Protein AF-A0A943GEH3-F1 (afdb_monomer_lite)

Foldseek 3Di:
DPDDDDDDDDDDDPVVVVVLVVVCVVVVHDSVVVVVVCVVVVDCPDPPVVVVVVVVVVVVVVVVVVVVVVVVVVVVVCVCVVVVVVVVVVVVVVVVVVVVVVD

Sequence (103 aa):
MKEKYKRLNIRLTQADYDKLIFQVKKLNTTQADFMRELIRKSMYEDIKAFNAFLEDIWRLTRIISNNVNQIAKKANTGLEKERIFEIVKVNEELGKLWQSLKS

pLDDT: mean 81.08, std 12.63, range [47.88, 98.0]

Secondary structure (DSSP, 8-state):
-------------HHHHHHHHHHHHHTT--HHHHHHHHHHHHS-S-HHHHHHHHHHHHHHHHHHHHHHHHHHHHHHTSHHHHHHHHHHHHHHHHHHHHHHT--

Structure (mmCIF, N/CA/C/O backbone):
data_AF-A0A943GEH3-F1
#
_entry.id   AF-A0A943GEH3-F1
#
loop_
_atom_site.group_PDB
_atom_site.id
_atom_site.type_symbol
_atom_site.label_atom_id
_atom_site.label_alt_id
_atom_site.label_comp_id
_atom_site.label_asym_id
_atom_site.label_entity_id
_atom_site.label_seq_id
_atom_site.pdbx_PDB_ins_code
_atom_site.Cartn_x
_atom_site.Cartn_y
_atom_site.Cartn_z
_atom_site.occupancy
_atom_site.B_iso_or_equiv
_atom_site.auth_seq_id
_atom_site.auth_comp_id
_atom_site.auth_asym_id
_atom_site.auth_atom_id
_atom_site.pdbx_PDB_model_num
ATOM 1 N N . MET A 1 1 ? 1.087 -10.581 34.206 1.00 51.16 1 MET A N 1
ATOM 2 C CA . MET A 1 1 ? -0.174 -9.868 34.527 1.00 51.16 1 MET A CA 1
ATOM 3 C C . MET A 1 1 ? -1.182 -10.169 33.426 1.00 51.16 1 MET A C 1
ATOM 5 O O . MET A 1 1 ? -0.768 -10.187 32.277 1.00 51.16 1 MET A O 1
ATOM 9 N N . LYS A 1 2 ? -2.459 -10.440 33.734 1.00 61.28 2 LYS A N 1
ATOM 10 C CA . LYS A 1 2 ? -3.493 -10.560 32.687 1.00 61.28 2 LYS A CA 1
ATOM 11 C C . LYS A 1 2 ? -3.748 -9.174 32.082 1.00 61.28 2 LYS A C 1
ATOM 13 O O . LYS A 1 2 ? -3.976 -8.230 32.839 1.00 61.28 2 LYS A O 1
ATOM 18 N N . GLU A 1 3 ? -3.700 -9.052 30.758 1.00 77.12 3 GLU A N 1
ATOM 19 C CA . GLU A 1 3 ? -4.039 -7.805 30.065 1.00 77.12 3 GLU A CA 1
ATOM 20 C C . GLU A 1 3 ? -5.488 -7.401 30.374 1.00 77.12 3 GLU A C 1
ATOM 22 O O . GLU A 1 3 ? -6.416 -8.207 30.271 1.00 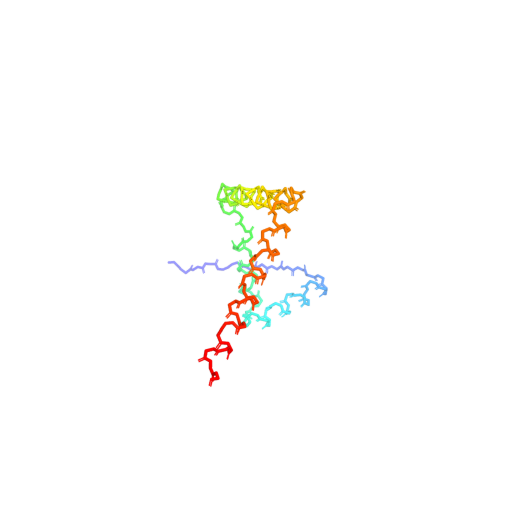77.12 3 GLU A O 1
ATOM 27 N N . LYS A 1 4 ? -5.699 -6.144 30.782 1.00 81.81 4 LYS A N 1
ATOM 28 C CA . LYS A 1 4 ? -7.041 -5.585 30.982 1.00 81.81 4 LYS A CA 1
ATOM 29 C C . LYS A 1 4 ? -7.522 -4.951 29.680 1.00 81.81 4 LYS A C 1
ATOM 31 O O . LYS A 1 4 ? -7.173 -3.811 29.387 1.00 81.81 4 LYS A O 1
ATOM 36 N N . TYR A 1 5 ? -8.371 -5.657 28.940 1.00 84.25 5 TYR A N 1
ATOM 37 C CA . TYR A 1 5 ? -9.037 -5.097 27.763 1.00 84.25 5 TYR A CA 1
ATOM 38 C C . TYR A 1 5 ? -10.043 -4.002 28.151 1.00 84.25 5 TYR A C 1
ATOM 40 O O . TYR A 1 5 ? -10.776 -4.117 29.139 1.00 84.25 5 TYR A O 1
ATOM 48 N N . LYS A 1 6 ? -10.091 -2.932 27.354 1.00 88.81 6 LYS A N 1
ATOM 49 C CA . LYS A 1 6 ? -11.096 -1.863 27.436 1.00 88.81 6 LYS A CA 1
ATOM 50 C C . LYS A 1 6 ? -12.015 -1.951 26.219 1.00 88.81 6 LYS A C 1
ATOM 52 O O . LYS A 1 6 ? -11.568 -2.317 25.136 1.00 88.81 6 LYS A O 1
ATOM 57 N N . ARG A 1 7 ? -13.303 -1.641 26.399 1.00 90.12 7 ARG A N 1
ATOM 58 C CA . ARG A 1 7 ? -14.275 -1.629 25.296 1.00 90.12 7 ARG A CA 1
ATOM 59 C C . ARG A 1 7 ? -14.207 -0.293 24.561 1.00 90.12 7 ARG A C 1
ATOM 61 O O . ARG A 1 7 ? -14.241 0.752 25.204 1.00 90.12 7 ARG A O 1
ATOM 68 N N . LEU A 1 8 ? -14.162 -0.353 23.235 1.00 88.62 8 LEU A N 1
ATOM 69 C CA . LEU A 1 8 ? -14.281 0.790 22.336 1.00 88.62 8 LEU A CA 1
ATOM 70 C C . LEU A 1 8 ? -15.614 0.668 21.590 1.00 88.62 8 LEU A C 1
ATOM 72 O O . LEU A 1 8 ? -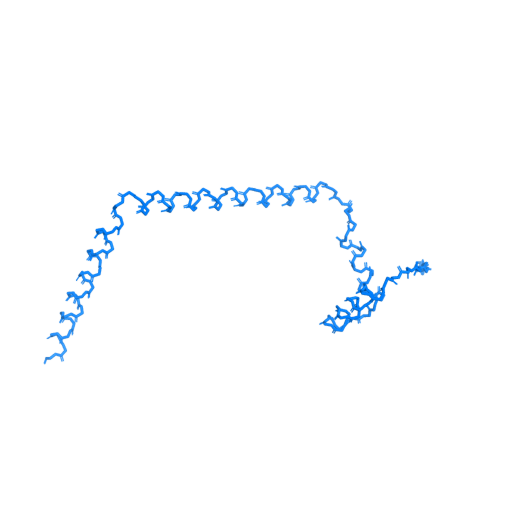15.860 -0.349 20.948 1.00 88.62 8 LEU A O 1
ATOM 76 N N . ASN A 1 9 ? -16.465 1.689 21.686 1.00 92.31 9 ASN A N 1
ATOM 77 C CA . ASN A 1 9 ? -17.723 1.767 20.945 1.00 92.31 9 ASN A CA 1
ATOM 78 C C . ASN A 1 9 ? -17.602 2.859 19.883 1.00 92.31 9 ASN A C 1
ATOM 80 O O . ASN A 1 9 ? -17.294 4.001 20.217 1.00 92.31 9 ASN A O 1
ATOM 84 N N . ILE A 1 10 ? -17.866 2.516 18.623 1.00 89.69 10 ILE A N 1
ATOM 85 C CA . ILE A 1 10 ? -17.778 3.435 17.483 1.00 89.69 10 ILE A CA 1
ATOM 86 C C . ILE A 1 10 ? -19.125 3.426 16.766 1.00 89.69 10 ILE A C 1
ATOM 88 O O . ILE A 1 10 ? -19.681 2.361 16.504 1.00 89.69 10 ILE A O 1
ATOM 92 N N . ARG A 1 11 ? -19.650 4.612 16.452 1.00 95.19 11 ARG A N 1
ATOM 93 C CA . ARG A 1 11 ? -20.818 4.760 15.577 1.00 95.19 11 ARG A CA 1
ATOM 94 C C . ARG A 1 11 ? -20.329 4.963 14.149 1.00 95.19 11 ARG A C 1
ATOM 96 O O . ARG A 1 11 ? -19.488 5.825 13.919 1.00 95.19 11 ARG A O 1
ATOM 103 N N . LEU A 1 12 ? -20.858 4.176 13.219 1.00 94.62 12 LEU A N 1
ATOM 104 C CA . LEU A 1 12 ? -20.526 4.246 11.799 1.00 94.62 12 LEU A CA 1
ATOM 105 C C . LEU A 1 12 ? -21.771 4.619 11.001 1.00 94.62 12 LEU A C 1
ATOM 107 O O . LEU A 1 12 ? -22.886 4.244 11.368 1.00 94.62 12 LEU A O 1
ATOM 111 N N . THR A 1 13 ? -21.572 5.339 9.900 1.00 98.00 13 THR A N 1
ATOM 112 C CA . THR A 1 13 ? -22.604 5.436 8.867 1.00 98.00 13 THR A CA 1
ATOM 113 C C . THR A 1 13 ? -22.771 4.072 8.194 1.00 98.00 13 THR A C 1
ATOM 115 O O . THR A 1 13 ? -21.865 3.237 8.250 1.00 98.00 13 THR A O 1
ATOM 118 N N . GLN A 1 14 ? -23.903 3.839 7.523 1.00 97.38 14 GLN A N 1
ATOM 119 C CA . GLN A 1 14 ? -24.106 2.589 6.784 1.00 97.38 14 GLN A CA 1
ATOM 120 C C . GLN A 1 14 ? -22.989 2.360 5.752 1.00 97.38 14 GLN A C 1
ATOM 122 O O . GLN A 1 14 ? -22.415 1.278 5.694 1.00 97.38 14 GLN A O 1
ATOM 127 N N . ALA A 1 15 ? -22.604 3.409 5.019 1.00 97.94 15 ALA A N 1
ATOM 128 C CA . ALA A 1 15 ? -21.550 3.333 4.011 1.00 97.94 15 ALA A CA 1
ATOM 129 C C . ALA A 1 15 ? -20.182 2.943 4.600 1.00 97.94 15 ALA A C 1
ATOM 131 O O . ALA A 1 15 ? -19.432 2.186 3.983 1.00 97.94 15 ALA A O 1
ATOM 132 N N . ASP A 1 16 ? -19.840 3.443 5.788 1.00 95.94 16 ASP A N 1
ATOM 133 C CA . ASP A 1 16 ? -18.578 3.088 6.446 1.00 95.94 16 ASP A CA 1
ATOM 134 C C . ASP A 1 16 ? -18.616 1.675 7.029 1.00 95.94 16 ASP A C 1
ATOM 136 O O . ASP A 1 16 ? -17.619 0.951 6.972 1.00 95.94 16 ASP A O 1
ATOM 140 N N . TYR A 1 17 ? -19.777 1.253 7.534 1.00 96.44 17 TYR A N 1
ATOM 141 C CA . TYR A 1 17 ? -19.986 -0.117 7.985 1.00 96.44 17 TYR A CA 1
ATOM 142 C C . TYR A 1 17 ? -19.847 -1.118 6.832 1.00 96.44 17 TYR A C 1
ATOM 144 O O . TYR A 1 17 ? -19.141 -2.118 6.966 1.00 96.44 17 TYR A O 1
ATOM 152 N N . ASP A 1 18 ? -20.424 -0.825 5.668 1.00 97.62 18 ASP A N 1
ATOM 153 C CA . ASP A 1 18 ? -20.332 -1.697 4.495 1.00 97.62 18 ASP A CA 1
ATOM 154 C C . ASP A 1 18 ? -18.879 -1.859 4.026 1.00 97.62 18 ASP A C 1
ATOM 156 O O . ASP A 1 18 ? -18.431 -2.974 3.737 1.00 97.62 18 ASP A O 1
ATOM 160 N N . LYS A 1 19 ? -18.097 -0.768 4.035 1.00 96.56 19 LYS A N 1
ATOM 161 C CA . LYS A 1 19 ? -16.650 -0.813 3.762 1.00 96.56 19 LYS A CA 1
ATOM 162 C C . LYS A 1 19 ? -15.911 -1.687 4.773 1.00 96.56 19 LYS A C 1
ATOM 164 O O . LYS A 1 19 ? -15.073 -2.493 4.369 1.00 96.56 19 LYS A O 1
ATOM 169 N N . LEU A 1 20 ? -16.214 -1.551 6.067 1.00 94.94 20 LEU A N 1
ATOM 170 C CA . LEU A 1 20 ? -15.617 -2.376 7.119 1.00 94.94 20 LEU A CA 1
ATOM 171 C C . LEU A 1 20 ? -15.894 -3.864 6.863 1.00 94.94 20 LEU A C 1
ATOM 173 O O . LEU A 1 20 ? -14.963 -4.667 6.835 1.00 94.94 20 LEU A O 1
ATOM 177 N N . ILE A 1 21 ? -17.152 -4.231 6.614 1.00 97.12 21 ILE A N 1
ATOM 178 C CA . ILE A 1 21 ? -17.544 -5.622 6.354 1.00 97.12 21 ILE A CA 1
ATOM 179 C C . ILE A 1 21 ? -16.870 -6.173 5.098 1.00 97.12 21 ILE A C 1
ATOM 181 O O . ILE A 1 21 ? -16.397 -7.312 5.111 1.00 97.12 21 ILE A O 1
ATOM 185 N N . PHE A 1 22 ? -16.788 -5.379 4.030 1.00 97.38 22 PHE A N 1
ATOM 186 C CA . PHE A 1 22 ? -16.094 -5.774 2.808 1.00 97.38 22 PHE A CA 1
ATOM 187 C C . PHE A 1 22 ? -14.622 -6.118 3.076 1.00 97.38 22 PHE A C 1
ATOM 189 O O . PHE A 1 22 ? -14.155 -7.184 2.670 1.00 97.38 22 PHE A O 1
ATOM 196 N N . GLN A 1 23 ? -13.902 -5.260 3.801 1.00 96.00 23 GLN A N 1
ATOM 197 C CA . GLN A 1 23 ? -12.482 -5.474 4.096 1.00 96.00 23 GLN A CA 1
ATOM 198 C C . GLN A 1 23 ? -12.255 -6.680 5.006 1.00 96.00 23 GLN A C 1
ATOM 200 O O . GLN A 1 23 ? -11.371 -7.495 4.748 1.00 96.00 23 GLN A O 1
ATOM 205 N N . VAL A 1 24 ? -13.087 -6.832 6.036 1.00 97.00 24 VAL A N 1
ATOM 206 C CA . VAL A 1 24 ? -13.014 -7.948 6.987 1.00 97.00 24 VAL A CA 1
ATOM 207 C C . VAL A 1 24 ? -13.218 -9.289 6.276 1.00 97.00 24 VAL A C 1
ATOM 209 O O . VAL A 1 24 ? -12.461 -10.228 6.518 1.00 97.00 24 VAL A O 1
ATOM 212 N N . LYS A 1 25 ? -14.173 -9.361 5.336 1.00 96.81 25 LYS A N 1
ATOM 213 C CA . LYS A 1 25 ? -14.378 -10.541 4.480 1.00 96.81 25 LYS A CA 1
ATOM 214 C C . LYS A 1 25 ? -13.186 -10.794 3.562 1.00 96.81 25 LYS A C 1
ATOM 216 O O . LYS A 1 25 ? -12.699 -11.916 3.493 1.00 96.81 25 LYS A O 1
ATOM 221 N N . LYS A 1 26 ? -12.703 -9.755 2.875 1.00 96.44 26 LYS A N 1
ATOM 222 C CA . LYS A 1 26 ? -11.583 -9.859 1.929 1.00 96.44 26 LYS A CA 1
ATOM 223 C C . LYS A 1 26 ? -10.298 -10.357 2.595 1.00 96.44 26 LYS A C 1
ATOM 225 O O . LYS A 1 26 ? -9.545 -11.102 1.979 1.00 96.44 26 LYS A O 1
ATOM 230 N N . LEU A 1 27 ? -10.049 -9.937 3.832 1.00 94.12 27 LEU A N 1
ATOM 231 C CA . LEU A 1 27 ? -8.845 -10.269 4.596 1.00 94.12 27 LEU A CA 1
ATOM 232 C C . LEU A 1 27 ? -9.023 -11.486 5.515 1.00 94.12 27 LEU A C 1
ATOM 234 O O . LEU A 1 27 ? -8.095 -11.817 6.247 1.00 94.12 27 LEU A O 1
ATOM 238 N N . ASN A 1 28 ? -10.194 -12.134 5.486 1.00 95.38 28 ASN A N 1
ATOM 239 C CA . ASN A 1 28 ? -10.544 -13.276 6.332 1.00 95.38 28 ASN A CA 1
ATOM 240 C C . ASN A 1 28 ? -10.193 -13.056 7.818 1.00 95.38 28 ASN A C 1
ATOM 242 O O . ASN A 1 28 ? -9.498 -13.854 8.444 1.00 95.38 28 ASN A O 1
ATOM 246 N N . THR A 1 29 ? -10.633 -11.925 8.368 1.00 96.12 29 THR A N 1
ATOM 247 C CA . THR A 1 29 ? -10.339 -11.511 9.748 1.00 96.12 29 THR A CA 1
ATOM 248 C C . THR A 1 29 ? -11.627 -11.173 10.504 1.00 96.12 29 THR A C 1
ATOM 250 O O . THR A 1 29 ? -12.724 -11.333 9.971 1.00 96.12 29 THR A O 1
ATOM 253 N N . THR A 1 30 ? -11.529 -10.723 11.757 1.00 95.19 30 THR A N 1
ATOM 254 C CA . THR A 1 30 ? -12.673 -10.200 12.517 1.00 95.19 30 THR A CA 1
ATOM 255 C C . THR A 1 30 ? -12.710 -8.673 12.463 1.00 95.19 30 THR A C 1
ATOM 257 O O . THR A 1 30 ? -11.688 -8.019 12.260 1.00 95.19 30 THR A O 1
ATOM 260 N N . GLN A 1 31 ? -13.883 -8.072 12.688 1.00 93.50 31 GLN A N 1
ATOM 261 C CA . GLN A 1 31 ? -14.002 -6.608 12.775 1.00 93.50 31 GLN A CA 1
ATOM 262 C C . GLN A 1 31 ? -13.095 -6.033 13.873 1.00 93.50 31 GLN A C 1
ATOM 264 O O . GLN A 1 31 ? -12.453 -5.006 13.676 1.00 93.50 31 GLN A O 1
ATOM 269 N N . ALA A 1 32 ? -13.016 -6.712 15.021 1.00 92.12 32 ALA A N 1
ATOM 270 C CA . ALA A 1 32 ? -12.207 -6.269 16.148 1.00 92.12 32 ALA A CA 1
ATOM 271 C C . ALA A 1 32 ? -10.702 -6.343 15.850 1.00 92.12 32 ALA A C 1
ATOM 273 O O . ALA A 1 32 ? -9.965 -5.434 16.228 1.00 92.12 32 ALA A O 1
ATOM 274 N N . ASP A 1 33 ? -10.242 -7.396 15.174 1.00 92.44 33 ASP A N 1
ATOM 275 C CA . ASP A 1 33 ? -8.834 -7.537 14.779 1.00 92.44 33 ASP A CA 1
ATOM 276 C C . ASP A 1 33 ? 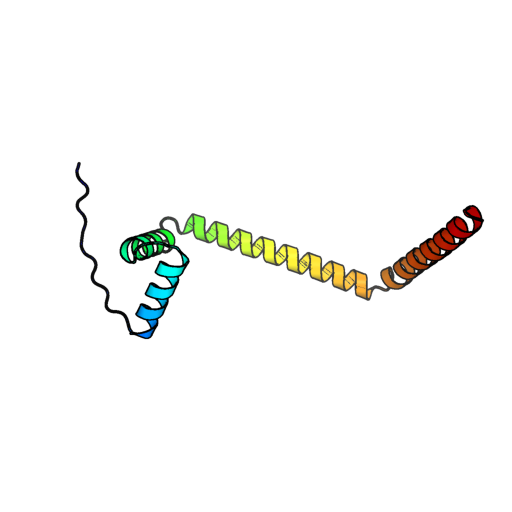-8.456 -6.518 13.712 1.00 92.44 33 ASP A C 1
ATOM 278 O O . ASP A 1 33 ? -7.446 -5.831 13.844 1.00 92.44 33 ASP A O 1
ATOM 282 N N . PHE A 1 34 ? -9.317 -6.347 12.710 1.00 93.44 34 PHE A N 1
ATOM 283 C CA . PHE A 1 34 ? -9.125 -5.348 11.669 1.00 93.44 34 PHE A CA 1
ATOM 284 C C . PHE A 1 34 ? -9.025 -3.931 12.245 1.00 93.44 34 PHE A C 1
ATOM 286 O O . PHE A 1 34 ? -8.099 -3.194 11.913 1.00 93.44 34 PHE A O 1
ATOM 293 N N . MET A 1 35 ? -9.934 -3.556 13.152 1.00 92.06 35 MET A N 1
ATOM 294 C CA . MET A 1 35 ? -9.903 -2.239 13.792 1.00 92.06 35 MET A CA 1
ATOM 295 C C . MET A 1 35 ? -8.683 -2.059 14.698 1.00 92.06 35 MET A C 1
ATOM 297 O O . MET A 1 35 ? -8.090 -0.982 14.698 1.00 92.06 35 MET A O 1
ATOM 301 N N . ARG A 1 36 ? -8.273 -3.096 15.442 1.00 89.38 36 ARG A N 1
ATOM 302 C CA . ARG A 1 36 ? -7.046 -3.047 16.252 1.00 89.38 36 ARG A CA 1
ATOM 303 C C . ARG A 1 36 ? -5.810 -2.826 15.389 1.00 89.38 36 ARG A C 1
ATOM 305 O O . ARG A 1 36 ? -4.995 -1.973 15.730 1.00 89.38 36 ARG A O 1
ATOM 312 N N . GLU A 1 37 ? -5.693 -3.538 14.272 1.00 88.62 37 GLU A N 1
ATOM 313 C CA . GLU A 1 37 ? -4.558 -3.367 13.365 1.00 88.62 37 GLU A CA 1
ATOM 314 C C . GLU A 1 37 ? -4.571 -2.029 12.638 1.00 88.62 37 GLU A C 1
ATOM 316 O O . GLU A 1 37 ? -3.520 -1.411 12.486 1.00 88.62 37 GLU A O 1
ATOM 321 N N . LEU A 1 38 ? -5.742 -1.530 12.238 1.00 88.25 38 LEU A N 1
ATOM 322 C CA . LEU A 1 38 ? -5.843 -0.180 11.691 1.00 88.25 38 LEU A CA 1
ATOM 323 C C . LEU A 1 38 ? -5.370 0.861 12.698 1.00 88.25 38 LEU A C 1
ATOM 325 O O . LEU A 1 38 ? -4.526 1.679 12.347 1.00 88.25 38 LEU A O 1
ATOM 329 N N . ILE A 1 39 ? -5.858 0.808 13.941 1.00 87.12 39 ILE A N 1
ATOM 330 C CA . ILE A 1 39 ? -5.423 1.727 14.999 1.00 87.12 39 ILE A CA 1
ATOM 331 C C . ILE A 1 39 ? -3.904 1.636 15.153 1.00 87.12 39 ILE A C 1
ATOM 333 O O . ILE A 1 39 ? -3.230 2.651 15.014 1.00 87.12 39 ILE A O 1
ATOM 337 N N . ARG A 1 40 ? -3.354 0.430 15.323 1.00 82.81 40 ARG A N 1
ATOM 338 C CA . ARG A 1 40 ? -1.913 0.212 15.502 1.00 82.81 40 ARG A CA 1
ATOM 339 C C . ARG A 1 40 ? -1.072 0.747 14.338 1.00 82.81 40 ARG A C 1
ATOM 341 O O . ARG A 1 40 ? -0.047 1.370 14.569 1.00 82.81 40 ARG A O 1
ATOM 348 N N . LYS A 1 41 ? -1.500 0.529 13.094 1.00 80.12 41 LYS A N 1
ATOM 349 C CA . LYS A 1 41 ? -0.780 0.984 11.890 1.00 80.12 41 LYS A CA 1
ATOM 350 C C . LYS A 1 41 ? -0.951 2.477 11.611 1.00 80.12 41 LYS A C 1
ATOM 352 O O . LYS A 1 41 ? -0.086 3.074 10.983 1.00 80.12 41 LYS A O 1
ATOM 357 N N . SER A 1 42 ? -2.080 3.056 12.018 1.00 76.38 42 SER A N 1
ATOM 358 C CA . SER A 1 42 ? -2.405 4.474 11.811 1.00 76.38 42 SER A CA 1
ATOM 359 C C . SER A 1 42 ? -1.830 5.397 12.883 1.00 76.38 42 SER A C 1
ATOM 361 O O . SER A 1 42 ? -1.732 6.603 12.668 1.00 76.38 42 SER A O 1
ATOM 363 N N . MET A 1 43 ? -1.469 4.846 14.042 1.00 74.62 43 MET A N 1
ATOM 364 C CA . MET A 1 43 ? -0.830 5.598 15.109 1.00 74.62 43 MET A CA 1
ATOM 365 C C . MET A 1 43 ? 0.621 5.848 14.709 1.00 74.62 43 MET A C 1
ATOM 367 O O . MET A 1 43 ? 1.421 4.921 14.600 1.00 74.62 43 MET A O 1
ATOM 371 N N . TYR A 1 44 ? 0.960 7.117 14.490 1.00 64.94 44 TYR A N 1
ATOM 372 C CA . TYR A 1 44 ? 2.345 7.543 14.340 1.00 64.94 44 TYR A CA 1
ATOM 373 C C . TYR A 1 44 ? 3.033 7.438 15.704 1.00 64.94 44 TYR A C 1
ATOM 375 O O . TYR A 1 44 ? 3.124 8.416 16.440 1.00 64.94 44 TYR A O 1
ATOM 383 N N . GLU A 1 45 ? 3.474 6.234 16.065 1.00 67.12 45 GLU A N 1
ATOM 384 C CA . GLU A 1 45 ? 4.258 6.018 17.286 1.00 67.12 45 GLU A CA 1
ATOM 385 C C . GLU A 1 45 ? 5.619 6.728 17.191 1.00 67.12 45 GLU A C 1
ATOM 387 O O . GLU A 1 45 ? 6.147 7.185 18.201 1.00 67.12 45 GLU A O 1
ATOM 392 N N . ASP A 1 46 ? 6.140 6.901 15.967 1.00 66.44 46 ASP A N 1
ATOM 393 C CA . ASP A 1 46 ? 7.360 7.656 15.691 1.00 66.44 46 ASP A CA 1
ATOM 394 C C . ASP A 1 46 ? 7.221 8.541 14.438 1.00 66.44 46 ASP A C 1
ATOM 396 O O . ASP A 1 46 ? 7.415 8.118 13.293 1.00 66.44 46 ASP A O 1
ATOM 400 N N . ILE A 1 47 ? 6.900 9.816 14.670 1.00 77.19 47 ILE A N 1
ATOM 401 C CA . ILE A 1 47 ? 6.813 10.852 13.631 1.00 77.19 47 ILE A CA 1
ATOM 402 C C . ILE A 1 47 ? 8.148 11.005 12.878 1.00 77.19 47 ILE A C 1
ATOM 404 O O . ILE A 1 47 ? 8.136 11.327 11.690 1.00 77.19 47 ILE A O 1
ATOM 408 N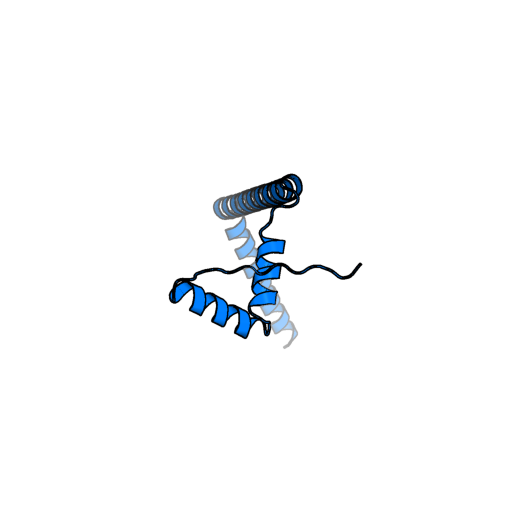 N . LYS A 1 48 ? 9.304 10.746 13.512 1.00 76.75 48 LYS A N 1
ATOM 409 C CA . LYS A 1 48 ? 10.602 10.821 12.820 1.00 76.75 48 LYS A CA 1
ATOM 410 C C . LYS A 1 48 ? 10.741 9.714 11.787 1.00 76.75 48 LYS A C 1
ATOM 412 O O . LYS A 1 48 ? 11.161 10.002 10.670 1.00 76.75 48 LYS A O 1
ATOM 417 N N . ALA A 1 49 ? 10.363 8.483 12.128 1.00 76.31 49 ALA A N 1
ATOM 418 C CA . ALA A 1 49 ? 10.402 7.364 11.189 1.00 76.31 49 ALA A CA 1
ATOM 419 C C . ALA A 1 49 ? 9.464 7.598 9.993 1.00 76.31 49 ALA A C 1
ATOM 421 O O . ALA A 1 49 ? 9.835 7.341 8.848 1.00 76.31 49 ALA A O 1
ATOM 422 N N . PHE A 1 50 ? 8.277 8.157 10.242 1.00 78.44 50 PHE A N 1
ATOM 423 C CA . PHE A 1 50 ? 7.350 8.524 9.173 1.00 78.44 50 PHE A CA 1
ATOM 424 C C . PHE A 1 50 ? 7.906 9.633 8.268 1.00 78.44 50 PHE A C 1
ATOM 426 O O . PHE A 1 50 ? 7.847 9.517 7.045 1.00 78.44 50 PHE A O 1
ATOM 433 N N . ASN A 1 51 ? 8.507 10.674 8.846 1.00 84.19 51 ASN A N 1
ATOM 434 C CA . ASN A 1 51 ? 9.131 11.746 8.071 1.00 84.19 51 ASN A CA 1
ATOM 435 C C . ASN A 1 51 ? 10.319 11.244 7.238 1.00 84.19 51 ASN A C 1
ATOM 437 O O . ASN A 1 51 ? 10.443 11.640 6.082 1.00 84.19 51 ASN A O 1
ATOM 441 N N . ALA A 1 52 ? 11.141 10.339 7.777 1.00 85.38 52 ALA A N 1
ATOM 442 C CA . ALA A 1 52 ? 12.235 9.715 7.032 1.00 85.38 52 ALA A CA 1
ATOM 443 C C . ALA A 1 52 ? 11.716 8.907 5.829 1.00 85.38 52 ALA A C 1
ATOM 445 O O . ALA A 1 52 ? 12.225 9.042 4.720 1.00 85.38 52 ALA A O 1
ATOM 446 N N . PHE A 1 53 ? 10.642 8.135 6.019 1.00 83.69 53 PHE A N 1
ATOM 447 C CA . PHE A 1 53 ? 9.986 7.416 4.925 1.00 83.69 53 PHE A CA 1
ATOM 448 C C . PHE A 1 53 ? 9.448 8.359 3.837 1.00 83.69 53 PHE A C 1
ATOM 450 O O . PHE A 1 53 ? 9.605 8.092 2.644 1.00 83.69 53 PHE A O 1
ATOM 457 N N . LEU A 1 54 ? 8.836 9.482 4.227 1.00 87.06 54 LEU A N 1
ATOM 458 C CA . LEU A 1 54 ? 8.390 10.496 3.270 1.00 87.06 54 LEU A CA 1
ATOM 459 C C . LEU A 1 54 ? 9.570 11.105 2.505 1.00 87.06 54 LEU A C 1
ATOM 461 O O . LEU A 1 54 ? 9.484 11.263 1.288 1.00 87.06 54 LEU A O 1
ATOM 465 N N . GLU A 1 55 ? 10.674 11.416 3.180 1.00 91.94 55 GLU A N 1
ATOM 466 C CA . GLU A 1 55 ? 11.878 11.959 2.547 1.00 91.94 55 GLU A CA 1
ATOM 467 C C . GLU A 1 55 ? 12.466 10.993 1.504 1.00 91.94 55 GLU A C 1
ATOM 469 O O . GLU A 1 55 ? 12.813 11.410 0.392 1.00 91.94 55 GLU A O 1
ATOM 474 N N . ASP A 1 56 ? 12.472 9.691 1.796 1.00 91.44 56 ASP A N 1
ATOM 475 C CA . ASP A 1 56 ? 12.882 8.653 0.847 1.00 91.44 56 ASP A CA 1
ATOM 476 C C . ASP A 1 56 ? 11.967 8.597 -0.387 1.00 91.44 56 ASP A C 1
ATOM 478 O O . ASP A 1 56 ? 12.458 8.554 -1.522 1.00 91.44 56 ASP A O 1
ATOM 482 N N . ILE A 1 57 ? 10.643 8.677 -0.205 1.00 89.94 57 ILE A N 1
ATOM 483 C CA . ILE A 1 57 ? 9.683 8.757 -1.323 1.00 89.94 57 ILE A CA 1
ATOM 484 C C . ILE A 1 57 ? 9.964 9.986 -2.193 1.00 89.94 57 ILE A C 1
ATOM 486 O O . ILE A 1 57 ? 9.990 9.894 -3.428 1.00 89.94 57 ILE A O 1
ATOM 490 N N . TRP A 1 58 ? 10.192 11.142 -1.570 1.00 90.06 58 TRP A N 1
ATOM 491 C CA . TRP A 1 58 ? 10.512 12.381 -2.276 1.00 90.06 58 TRP A CA 1
ATOM 492 C C . TRP A 1 58 ? 11.803 12.250 -3.087 1.00 90.06 58 TRP A C 1
ATOM 494 O O . TRP A 1 58 ? 11.852 12.637 -4.261 1.00 90.06 58 TRP A O 1
ATOM 504 N N . ARG A 1 59 ? 12.840 11.645 -2.503 1.00 91.19 59 ARG A N 1
ATOM 505 C CA . ARG A 1 59 ? 14.115 11.394 -3.180 1.00 91.19 59 ARG A CA 1
ATOM 506 C C . ARG A 1 59 ? 13.943 10.475 -4.387 1.00 91.19 59 ARG A C 1
ATOM 508 O O . ARG A 1 59 ? 14.459 10.798 -5.460 1.00 91.19 59 ARG A O 1
ATOM 515 N N . LEU A 1 60 ? 13.209 9.372 -4.240 1.00 87.50 60 LEU A N 1
ATOM 516 C CA . LEU A 1 60 ? 12.923 8.437 -5.332 1.00 87.50 60 LEU A CA 1
ATOM 517 C C . LEU A 1 60 ? 12.160 9.120 -6.468 1.00 87.50 60 LEU A C 1
ATOM 519 O O . LEU A 1 60 ? 12.547 9.001 -7.629 1.00 87.50 60 LEU A O 1
ATOM 523 N N . THR A 1 61 ? 11.142 9.912 -6.131 1.00 85.62 61 THR A N 1
ATOM 524 C CA . THR A 1 61 ? 10.358 10.681 -7.107 1.00 85.62 61 THR A CA 1
ATOM 525 C C . THR A 1 61 ? 11.253 11.628 -7.905 1.00 85.62 61 THR A C 1
ATOM 527 O O . THR A 1 61 ? 11.170 11.682 -9.132 1.00 85.62 61 THR A O 1
ATOM 530 N N . ARG A 1 62 ? 12.184 12.323 -7.239 1.00 86.31 62 ARG A N 1
ATOM 531 C CA . ARG A 1 62 ? 13.141 13.218 -7.906 1.00 86.31 62 ARG A CA 1
ATOM 532 C C . ARG A 1 62 ? 14.075 12.473 -8.862 1.00 86.31 62 ARG A C 1
ATOM 534 O O . ARG A 1 62 ? 14.350 12.969 -9.954 1.00 86.31 62 ARG A O 1
ATOM 541 N N . ILE A 1 63 ? 14.558 11.293 -8.470 1.00 87.12 63 ILE A N 1
ATOM 542 C CA . ILE A 1 63 ? 15.412 10.447 -9.319 1.00 87.12 63 ILE A CA 1
ATOM 543 C C . ILE A 1 63 ? 14.641 9.992 -10.561 1.00 87.12 63 ILE A C 1
ATOM 545 O O . ILE A 1 63 ? 15.149 10.129 -11.673 1.00 87.12 63 ILE A O 1
ATOM 549 N N . ILE A 1 64 ? 13.406 9.515 -10.388 1.00 85.19 64 ILE A N 1
ATOM 550 C CA . ILE A 1 64 ? 12.546 9.082 -11.496 1.00 85.19 64 ILE A CA 1
ATOM 551 C C . ILE A 1 64 ? 12.311 10.239 -12.469 1.00 85.19 64 ILE A C 1
ATOM 553 O O . ILE A 1 64 ? 12.556 10.081 -13.664 1.00 85.19 64 ILE A O 1
ATOM 557 N N . SER A 1 65 ? 11.930 11.416 -11.971 1.00 87.25 65 SER A N 1
ATOM 558 C CA . SER A 1 65 ? 11.721 12.605 -12.806 1.00 87.25 65 SER A CA 1
ATOM 559 C C . SER A 1 65 ? 12.968 12.984 -13.605 1.00 87.25 65 SER A C 1
ATOM 561 O O . SER A 1 65 ? 12.878 13.288 -14.795 1.00 87.25 65 SER A O 1
ATOM 563 N N . ASN A 1 66 ? 14.151 12.918 -12.990 1.00 85.50 66 ASN A N 1
ATOM 564 C CA . ASN A 1 66 ? 15.410 13.184 -13.684 1.00 85.50 66 ASN A CA 1
ATOM 565 C C . ASN A 1 66 ? 15.702 12.147 -14.772 1.00 85.50 66 ASN A C 1
ATOM 567 O O . ASN A 1 66 ? 16.092 12.527 -15.876 1.00 85.50 66 ASN A O 1
ATOM 571 N N . ASN A 1 67 ? 15.491 10.862 -14.488 1.00 85.19 67 ASN A N 1
ATOM 572 C CA . ASN A 1 67 ? 15.692 9.789 -15.459 1.00 85.19 67 ASN A CA 1
ATOM 573 C C . ASN A 1 67 ? 14.741 9.937 -16.652 1.00 85.19 67 ASN A C 1
ATOM 575 O O . ASN A 1 67 ? 15.182 9.875 -17.797 1.00 85.19 67 ASN A O 1
ATOM 579 N N . VAL A 1 68 ? 13.461 10.221 -16.399 1.00 82.19 68 VAL A N 1
ATOM 580 C CA . VAL A 1 68 ? 12.464 10.492 -17.447 1.00 82.19 68 VAL A CA 1
ATOM 581 C C . VAL A 1 68 ? 12.879 11.696 -18.291 1.00 82.19 68 VAL A C 1
ATOM 583 O O . VAL A 1 68 ? 12.854 11.624 -19.516 1.00 82.19 68 VAL A O 1
ATOM 586 N N . ASN A 1 69 ? 13.341 12.780 -17.664 1.00 83.56 69 ASN A N 1
ATOM 587 C CA . ASN A 1 69 ? 13.813 13.964 -18.381 1.00 83.56 69 ASN A CA 1
ATOM 588 C C . ASN A 1 69 ? 15.057 13.671 -19.240 1.00 83.56 69 ASN A C 1
ATOM 590 O O . ASN A 1 69 ? 15.184 14.185 -20.349 1.00 83.56 69 ASN A O 1
ATOM 594 N N . GLN A 1 70 ? 15.978 12.830 -18.763 1.00 82.56 70 GLN A N 1
ATOM 595 C CA . GLN A 1 70 ? 17.133 12.397 -19.553 1.00 82.56 70 GLN A CA 1
ATOM 596 C C . GLN A 1 70 ? 16.719 11.539 -20.752 1.00 82.56 70 GLN A C 1
ATOM 598 O O . GLN A 1 70 ? 17.237 11.754 -21.845 1.00 82.56 70 GLN A O 1
ATOM 603 N N . ILE A 1 71 ? 15.775 10.610 -20.571 1.00 77.19 71 ILE A N 1
ATOM 604 C CA . ILE A 1 71 ? 15.210 9.804 -21.664 1.00 77.19 71 ILE A CA 1
ATOM 605 C C . ILE A 1 71 ? 14.539 10.715 -22.695 1.00 77.19 71 ILE A C 1
ATOM 607 O O . ILE A 1 71 ? 14.824 10.602 -23.883 1.00 77.19 71 ILE A O 1
ATOM 611 N N . ALA A 1 72 ? 13.720 11.670 -22.250 1.00 73.69 72 ALA A N 1
ATOM 612 C CA . ALA A 1 72 ? 13.054 12.627 -23.129 1.00 73.69 72 ALA A CA 1
ATOM 613 C C . ALA A 1 72 ? 14.059 13.472 -23.927 1.00 73.69 72 ALA A C 1
ATOM 615 O O . ALA A 1 72 ? 13.905 13.646 -25.133 1.00 73.69 72 ALA A O 1
ATOM 616 N N . LYS A 1 73 ? 15.132 13.952 -23.285 1.00 75.12 73 LYS A N 1
ATOM 617 C CA . LYS A 1 73 ? 16.213 14.671 -23.975 1.00 75.12 73 LYS A CA 1
ATOM 618 C C . LYS A 1 73 ? 16.904 13.794 -25.016 1.00 75.12 73 LYS A C 1
ATOM 620 O O . LYS A 1 73 ? 17.064 14.250 -26.140 1.00 75.12 73 LYS A O 1
ATOM 625 N N . LYS A 1 74 ? 17.248 12.547 -24.677 1.00 70.81 74 LYS A N 1
ATOM 626 C CA . LYS A 1 74 ? 17.864 11.592 -25.616 1.00 70.81 74 LYS A CA 1
ATOM 627 C C . LYS A 1 74 ? 16.967 11.315 -26.824 1.00 70.81 74 LYS A C 1
ATOM 629 O O . LYS A 1 74 ? 17.438 11.399 -27.956 1.00 70.81 74 LYS A O 1
ATOM 634 N N . ALA A 1 75 ? 15.676 11.083 -26.589 1.00 66.88 75 ALA A N 1
ATOM 635 C CA . ALA A 1 75 ? 14.681 10.896 -27.642 1.00 66.88 75 ALA A CA 1
ATOM 636 C C . ALA A 1 75 ? 14.546 12.136 -28.547 1.00 66.88 75 ALA A C 1
ATOM 638 O O . ALA A 1 75 ? 14.437 12.002 -29.765 1.00 66.88 75 ALA A O 1
ATOM 639 N N . ASN A 1 76 ? 14.617 13.342 -27.973 1.00 70.69 76 ASN A N 1
ATOM 640 C CA . ASN A 1 76 ? 14.501 14.599 -28.717 1.00 70.69 76 ASN A CA 1
ATOM 641 C C . ASN A 1 76 ? 15.787 15.012 -29.457 1.00 70.69 76 ASN A C 1
ATOM 643 O O . ASN A 1 76 ? 15.707 15.778 -30.411 1.00 70.69 76 ASN A O 1
ATOM 647 N N . THR A 1 77 ? 16.965 14.517 -29.063 1.00 66.44 77 THR A N 1
ATOM 648 C CA . THR A 1 77 ? 18.256 14.856 -29.701 1.00 66.44 77 THR A CA 1
ATOM 649 C C . THR A 1 77 ? 18.558 14.103 -31.005 1.00 66.44 77 THR A C 1
ATOM 651 O O . THR A 1 77 ? 19.651 14.244 -31.540 1.00 66.44 77 THR A O 1
ATOM 654 N N . GLY A 1 78 ? 17.630 13.302 -31.540 1.00 59.34 78 GLY A N 1
ATOM 655 C CA . GLY A 1 78 ? 17.746 12.692 -32.878 1.00 59.34 78 GLY A CA 1
ATOM 656 C C . GLY A 1 78 ? 18.714 11.504 -33.004 1.00 59.34 78 GLY A C 1
ATOM 657 O O . GLY A 1 78 ? 18.444 10.605 -33.795 1.00 59.34 78 GLY A O 1
ATOM 658 N N . LEU A 1 79 ? 19.752 11.420 -32.162 1.00 55.44 79 LEU A N 1
ATOM 659 C CA . LEU A 1 79 ? 20.782 10.363 -32.172 1.00 55.44 79 LEU A CA 1
ATOM 660 C C . LEU A 1 79 ? 20.249 8.928 -31.995 1.00 55.44 79 LEU A C 1
ATOM 662 O O . LEU A 1 79 ? 20.936 7.977 -32.357 1.00 55.44 79 LEU A O 1
ATOM 666 N N . GLU A 1 80 ? 19.043 8.739 -31.449 1.00 55.38 80 GLU A N 1
ATOM 667 C CA . GLU A 1 80 ? 18.448 7.401 -31.313 1.00 55.38 80 GLU A CA 1
ATOM 668 C C . GLU A 1 80 ? 17.607 6.972 -32.520 1.00 55.38 80 GLU A C 1
ATOM 670 O O . GLU A 1 80 ? 17.466 5.774 -32.743 1.00 55.38 80 GLU A O 1
ATOM 675 N N . LYS A 1 81 ? 17.100 7.892 -33.354 1.00 57.59 81 LYS A N 1
ATOM 676 C CA . LYS A 1 81 ? 16.348 7.493 -34.559 1.00 57.59 81 LYS A CA 1
ATOM 677 C C . LYS A 1 81 ? 17.253 6.808 -35.580 1.00 57.59 81 LYS A C 1
ATOM 679 O O . LYS A 1 81 ? 16.900 5.748 -36.087 1.00 57.59 81 LYS A O 1
ATOM 684 N N . GLU A 1 82 ? 18.419 7.387 -35.844 1.00 58.91 82 GLU A N 1
ATOM 685 C CA . GLU A 1 82 ? 19.390 6.850 -36.807 1.00 58.91 82 GLU A CA 1
ATOM 686 C C . GLU A 1 82 ? 20.053 5.573 -36.283 1.00 58.91 82 GLU A C 1
ATOM 688 O O . GLU A 1 82 ? 20.144 4.586 -37.006 1.00 58.91 82 GLU A O 1
ATOM 693 N N . ARG A 1 83 ? 20.403 5.528 -34.991 1.00 61.03 83 ARG A N 1
ATOM 694 C CA . ARG A 1 83 ? 21.045 4.357 -34.379 1.00 61.03 83 ARG A CA 1
ATOM 695 C C . ARG A 1 83 ? 20.111 3.150 -34.266 1.00 61.03 83 ARG A C 1
ATOM 697 O O . ARG A 1 83 ? 20.541 2.022 -34.487 1.00 61.03 83 ARG A O 1
ATOM 704 N N . ILE A 1 84 ? 18.831 3.370 -33.952 1.00 62.94 84 ILE A N 1
ATOM 705 C CA . ILE A 1 84 ? 17.817 2.303 -33.965 1.00 62.94 84 ILE A CA 1
ATOM 706 C C . ILE A 1 84 ? 17.598 1.807 -35.400 1.00 62.94 84 ILE A C 1
ATOM 708 O O . ILE A 1 84 ? 17.523 0.600 -35.614 1.00 62.94 84 ILE A O 1
ATOM 712 N N . PHE A 1 85 ? 17.551 2.707 -36.387 1.00 64.38 85 PHE A N 1
ATOM 713 C CA . PHE A 1 85 ? 17.397 2.332 -37.794 1.00 64.38 85 PHE A CA 1
ATOM 714 C C . PHE A 1 85 ? 18.587 1.509 -38.319 1.00 64.38 85 PHE A C 1
ATOM 716 O O . PHE A 1 85 ? 18.383 0.492 -38.979 1.00 64.38 85 PHE A O 1
ATOM 723 N N . GLU A 1 86 ? 19.822 1.883 -37.976 1.00 63.19 86 GLU A N 1
ATOM 724 C CA . GLU A 1 86 ? 21.025 1.114 -38.323 1.00 63.19 86 GLU A CA 1
ATOM 725 C C . GLU A 1 86 ? 21.031 -0.280 -37.687 1.00 63.19 86 GLU A C 1
ATOM 727 O O . GLU A 1 86 ? 21.306 -1.263 -38.373 1.00 63.19 86 GLU A O 1
ATOM 732 N N . ILE A 1 87 ? 20.668 -0.399 -36.404 1.00 65.56 87 ILE A N 1
ATOM 733 C CA . ILE A 1 87 ? 20.586 -1.699 -35.715 1.00 65.56 87 ILE A CA 1
ATOM 734 C C . ILE A 1 87 ? 19.528 -2.602 -36.365 1.00 65.56 87 ILE A C 1
ATOM 736 O O . ILE A 1 87 ? 19.767 -3.797 -36.547 1.00 65.56 87 ILE A O 1
ATOM 740 N N . VAL A 1 88 ? 18.372 -2.046 -36.741 1.00 72.12 88 VAL A N 1
ATOM 741 C CA . VAL A 1 88 ? 17.317 -2.788 -37.451 1.00 72.12 88 VAL A CA 1
ATOM 742 C C . VAL A 1 88 ? 17.820 -3.273 -38.812 1.00 72.12 88 VAL A C 1
ATOM 744 O O . VAL A 1 88 ? 17.654 -4.448 -39.135 1.00 72.12 88 VAL A O 1
ATOM 747 N N . LYS A 1 89 ? 18.513 -2.417 -39.569 1.00 74.31 89 LYS A N 1
ATOM 748 C CA . LYS A 1 89 ? 19.071 -2.762 -40.882 1.00 74.31 89 LYS A CA 1
ATOM 749 C C . LYS A 1 89 ? 20.135 -3.865 -40.800 1.00 74.31 89 LYS A C 1
ATOM 751 O O . LYS A 1 89 ? 20.094 -4.814 -41.578 1.00 74.31 89 LYS A O 1
A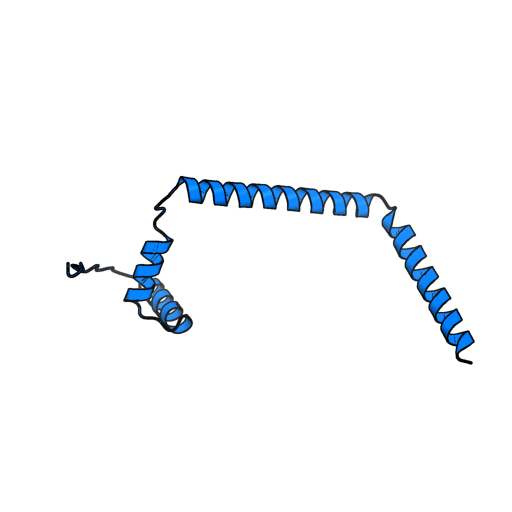TOM 756 N N . VAL A 1 90 ? 21.034 -3.792 -39.817 1.00 72.06 90 VAL A N 1
ATOM 757 C CA . VAL A 1 90 ? 22.049 -4.832 -39.566 1.00 72.06 90 VAL A CA 1
ATOM 758 C C . VAL A 1 90 ? 21.396 -6.167 -39.186 1.00 72.06 90 VAL A C 1
ATOM 760 O O . VAL A 1 90 ? 21.826 -7.218 -39.658 1.00 72.06 90 VAL A O 1
ATOM 763 N N . ASN A 1 91 ? 20.325 -6.152 -38.386 1.00 70.94 91 ASN A N 1
ATOM 764 C CA . ASN A 1 91 ? 19.576 -7.369 -38.051 1.00 70.94 91 ASN A CA 1
ATOM 765 C C . ASN A 1 91 ? 18.888 -8.001 -39.273 1.00 70.94 91 ASN A C 1
ATOM 767 O O . ASN A 1 91 ? 18.876 -9.226 -39.400 1.00 70.94 91 ASN A O 1
ATOM 771 N N . GLU A 1 92 ? 18.335 -7.196 -40.183 1.00 78.62 92 GLU A N 1
ATOM 772 C CA . GLU A 1 92 ? 17.748 -7.699 -41.432 1.00 78.62 92 GLU A CA 1
ATOM 773 C C . GLU A 1 92 ? 18.797 -8.335 -42.354 1.00 78.62 92 GLU A C 1
ATOM 775 O O . GLU A 1 92 ? 18.549 -9.390 -42.945 1.00 78.62 92 GLU A O 1
ATOM 780 N N . GLU A 1 93 ? 19.979 -7.729 -42.467 1.00 78.88 93 GLU A N 1
ATOM 781 C CA . GLU A 1 93 ? 21.096 -8.266 -43.253 1.00 78.88 93 GLU A CA 1
ATOM 782 C C . GLU A 1 93 ? 21.627 -9.583 -42.665 1.00 78.88 93 GLU A C 1
ATOM 784 O O . GLU A 1 93 ? 21.821 -10.552 -43.403 1.00 78.88 93 GLU A O 1
ATOM 789 N N . LEU A 1 94 ? 21.762 -9.673 -41.337 1.00 66.62 94 LEU A N 1
ATOM 790 C CA . LEU A 1 94 ? 22.121 -10.917 -40.649 1.00 66.62 94 LEU A CA 1
ATOM 791 C C . LEU A 1 94 ? 21.074 -12.017 -40.858 1.00 66.62 94 LEU A C 1
ATOM 793 O O . LEU A 1 94 ? 21.436 -13.173 -41.074 1.00 66.62 94 LEU A O 1
ATOM 797 N N . GLY A 1 95 ? 19.784 -11.673 -40.833 1.00 73.56 95 GLY A N 1
ATOM 798 C CA . GLY A 1 95 ? 18.698 -12.615 -41.112 1.00 73.56 95 GLY A CA 1
ATOM 799 C C . GLY A 1 95 ? 18.772 -13.200 -42.525 1.00 73.56 95 GLY A C 1
ATOM 800 O O . GLY A 1 95 ? 18.635 -14.413 -42.697 1.00 73.56 95 GLY A O 1
ATOM 801 N N . LYS A 1 96 ? 19.057 -12.361 -43.530 1.00 84.56 96 LYS A N 1
ATOM 802 C CA . LYS A 1 96 ? 19.256 -12.795 -44.925 1.00 84.56 96 LYS A CA 1
ATOM 803 C C . LYS A 1 96 ? 20.477 -13.705 -45.070 1.00 84.56 96 LYS A C 1
ATOM 805 O O . LYS A 1 96 ? 20.379 -14.745 -45.716 1.00 84.56 96 LYS A O 1
ATOM 810 N N . LEU A 1 97 ? 21.591 -13.359 -44.423 1.00 74.00 97 LEU A N 1
ATOM 811 C CA . LEU A 1 97 ? 22.811 -14.170 -44.424 1.00 74.00 97 LEU A CA 1
ATOM 812 C C . LEU A 1 97 ? 22.562 -15.561 -43.816 1.00 74.00 97 LEU A C 1
ATOM 814 O O . LEU A 1 97 ? 22.921 -16.584 -44.397 1.00 74.00 97 LEU A O 1
ATOM 818 N N . TRP A 1 98 ? 21.881 -15.611 -42.671 1.00 72.56 98 TRP A N 1
ATOM 819 C CA . TRP A 1 98 ? 21.509 -16.866 -42.018 1.00 72.56 98 TRP A CA 1
ATOM 820 C C . TRP A 1 98 ? 20.576 -17.734 -42.866 1.00 72.56 98 TRP A C 1
ATOM 822 O O . TRP A 1 98 ? 20.668 -18.958 -42.800 1.00 72.56 98 TRP A O 1
ATOM 832 N N . GLN A 1 99 ? 19.689 -17.132 -43.662 1.00 71.12 99 GLN A N 1
ATOM 833 C CA . GLN A 1 99 ? 18.845 -17.867 -44.607 1.00 71.12 99 GLN A CA 1
ATOM 834 C C . GLN A 1 99 ? 19.651 -18.417 -45.787 1.00 71.12 99 GLN A C 1
ATOM 836 O O . GLN A 1 99 ? 19.461 -19.577 -46.137 1.00 71.12 99 GLN A O 1
ATOM 841 N N . SER A 1 100 ? 20.594 -17.646 -46.341 1.00 74.56 100 SER A N 1
ATOM 842 C CA . SER A 1 100 ? 21.477 -18.125 -47.418 1.00 74.56 100 SER A CA 1
ATOM 843 C C . SER A 1 100 ? 22.462 -19.209 -46.980 1.00 74.56 100 SER A C 1
ATOM 845 O O . SER A 1 100 ? 22.947 -19.965 -47.806 1.00 74.56 100 SER A O 1
ATOM 847 N N . 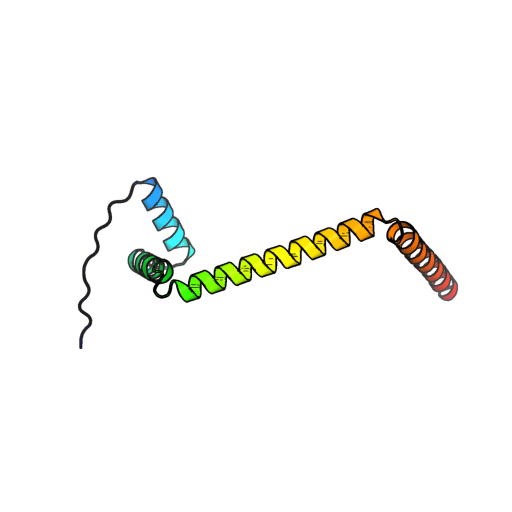LEU A 1 101 ? 22.765 -19.295 -45.683 1.00 69.19 101 LEU A N 1
ATOM 848 C CA . LEU A 1 101 ? 23.612 -20.352 -45.120 1.00 69.19 101 LEU A CA 1
ATOM 849 C C . LEU A 1 101 ? 22.829 -21.632 -44.785 1.00 69.19 101 LEU A C 1
ATOM 851 O O . LEU A 1 101 ? 23.433 -22.643 -44.435 1.00 69.19 101 LEU A O 1
ATOM 855 N N . LYS A 1 102 ? 21.491 -21.584 -44.838 1.00 62.97 102 LYS A N 1
ATOM 856 C CA . LYS A 1 102 ? 20.601 -22.738 -44.629 1.00 62.97 102 LYS A CA 1
ATOM 857 C C . LYS A 1 102 ? 20.149 -23.406 -45.935 1.00 62.97 102 LYS A C 1
ATOM 859 O O . LYS A 1 102 ? 19.512 -24.454 -45.851 1.00 62.97 102 LYS A O 1
ATOM 864 N N . SER A 1 103 ? 20.429 -22.801 -47.092 1.00 47.88 103 SER A N 1
ATOM 865 C CA . SER A 1 103 ? 20.278 -23.403 -48.427 1.00 47.88 103 SER A CA 1
ATOM 866 C C . SER A 1 103 ? 21.552 -24.122 -48.839 1.00 47.88 103 SER A C 1
ATOM 868 O O . SER A 1 103 ? 21.435 -25.232 -49.393 1.00 47.88 103 SER A O 1
#

Radius of gyration: 29.24 Å; chains: 1; bounding box: 48×38×83 Å